Protein AF-A0A7R9MQ80-F1 (afdb_monomer_lite)

InterPro domains:
  IPR050672 F-box/SPRY and SOCS box protein families [PTHR12245] (8-78)

Secondary structure (DSSP, 8-state):
----------------SHHHHHHHHHHHSSPPPHHHHHHHHSPPPPHHHHHHTS--SSSS-TTEEE-SS-TT-EEE--

pLDDT: mean 76.71, std 21.73, range [38.53, 97.06]

Foldseek 3Di:
DDDDDDDDDDPPPPPPPVVVVVVVVVVVVPDDPPVVVVVVPDDDDDPVVLLVVADDQPPDDPQKHQDPVHNNDIDGHD

Structure (mmCIF, N/CA/C/O backbone):
data_AF-A0A7R9MQ80-F1
#
_entry.id   AF-A0A7R9MQ80-F1
#
loop_
_atom_site.group_PDB
_atom_site.id
_atom_site.type_symbol
_atom_site.label_atom_id
_atom_site.label_alt_id
_atom_site.label_comp_id
_atom_site.label_asym_id
_atom_site.label_entity_id
_atom_site.label_seq_id
_atom_site.pdbx_PDB_ins_code
_atom_site.Cartn_x
_atom_site.Cartn_y
_atom_site.Cartn_z
_atom_site.occupancy
_atom_site.B_iso_or_equiv
_atom_site.auth_seq_id
_atom_site.auth_comp_id
_atom_site.auth_asym_id
_atom_site.auth_atom_id
_atom_site.pdbx_PDB_model_num
ATOM 1 N N . MET A 1 1 ? -5.559 59.089 17.876 1.00 38.53 1 MET A N 1
ATOM 2 C CA . MET A 1 1 ? -6.361 59.284 16.649 1.00 38.53 1 MET A CA 1
ATOM 3 C C . MET A 1 1 ? -5.560 58.796 15.444 1.00 38.53 1 MET A C 1
ATOM 5 O O . MET A 1 1 ? -4.516 59.360 15.169 1.00 38.53 1 MET A O 1
ATOM 9 N N . GLY A 1 2 ? -6.034 57.725 14.792 1.00 43.34 2 GLY A N 1
ATOM 10 C CA . GLY A 1 2 ? -5.811 57.383 13.376 1.00 43.34 2 GLY A CA 1
ATOM 11 C C . GLY A 1 2 ? -4.417 56.954 12.890 1.00 43.34 2 GLY A C 1
ATOM 12 O O . GLY A 1 2 ? -3.731 57.755 12.269 1.00 43.34 2 GLY A O 1
ATOM 13 N N . GLN A 1 3 ? -4.065 55.666 13.004 1.00 49.31 3 GLN A N 1
ATOM 14 C CA . GLN A 1 3 ? -3.116 55.033 12.072 1.00 49.31 3 GLN A CA 1
ATOM 15 C C . GLN A 1 3 ? -3.889 54.520 10.848 1.00 49.31 3 GLN A C 1
ATOM 17 O O . GLN A 1 3 ? -4.758 53.658 10.965 1.00 49.31 3 GLN A O 1
ATOM 22 N N . LYS A 1 4 ? -3.604 55.083 9.669 1.00 44.75 4 LYS A N 1
ATOM 23 C CA . LYS A 1 4 ? -4.111 54.602 8.376 1.00 44.75 4 LYS A CA 1
ATOM 24 C C . LYS A 1 4 ? -3.243 53.428 7.920 1.00 44.75 4 LYS A C 1
ATOM 26 O O . LYS A 1 4 ? -2.102 53.634 7.524 1.00 44.75 4 LYS A O 1
ATOM 31 N N . VAL A 1 5 ? -3.790 52.215 7.935 1.00 45.03 5 VAL A N 1
ATOM 32 C CA . VAL A 1 5 ? -3.220 51.074 7.206 1.00 45.03 5 VAL A CA 1
ATOM 33 C C . VAL A 1 5 ? -3.788 51.087 5.785 1.00 45.03 5 VAL A C 1
ATOM 35 O O . VAL A 1 5 ? -4.978 50.859 5.576 1.00 45.03 5 VAL A O 1
ATOM 38 N N . SER A 1 6 ? -2.966 51.436 4.793 1.00 40.88 6 SER A N 1
ATOM 39 C CA . SER A 1 6 ? -3.360 51.341 3.386 1.00 40.88 6 SER A CA 1
ATOM 40 C C . SER A 1 6 ? -3.277 49.883 2.941 1.00 40.88 6 SER A C 1
ATOM 42 O O . SER A 1 6 ? -2.199 49.291 2.912 1.00 40.88 6 SER A O 1
ATOM 44 N N . SER A 1 7 ? -4.423 49.306 2.593 1.00 41.53 7 SER A N 1
ATOM 45 C CA . SER A 1 7 ? -4.523 47.978 1.994 1.00 41.53 7 SER A CA 1
ATOM 46 C C . SER A 1 7 ? -4.020 48.043 0.547 1.00 41.53 7 SER A C 1
ATOM 48 O O . SER A 1 7 ? -4.692 48.605 -0.314 1.00 41.53 7 SER A O 1
ATOM 50 N N . ILE A 1 8 ? -2.832 47.498 0.276 1.00 43.78 8 ILE A N 1
ATOM 51 C CA . ILE A 1 8 ? -2.360 47.246 -1.091 1.00 43.78 8 ILE A CA 1
ATOM 52 C C . ILE A 1 8 ? -2.744 45.804 -1.423 1.00 43.78 8 ILE A C 1
ATOM 54 O O . ILE A 1 8 ? -2.115 44.858 -0.954 1.00 43.78 8 ILE A O 1
ATOM 58 N N . LYS A 1 9 ? -3.813 45.629 -2.203 1.00 40.66 9 LYS A N 1
ATOM 59 C CA . LYS A 1 9 ? -4.130 44.351 -2.847 1.00 40.66 9 LYS A CA 1
ATOM 60 C C . LYS A 1 9 ? -3.464 44.339 -4.217 1.00 40.66 9 LYS A C 1
ATOM 62 O O . LYS A 1 9 ? -3.992 44.915 -5.163 1.00 40.66 9 LYS A O 1
ATOM 67 N N . SER A 1 10 ? -2.311 43.692 -4.317 1.00 46.62 10 SER A N 1
ATOM 68 C CA . SER A 1 10 ? -1.715 43.345 -5.608 1.00 46.62 10 SER A CA 1
ATOM 69 C C . SER A 1 10 ? -2.505 42.176 -6.209 1.00 46.62 10 SER A C 1
ATOM 71 O O . SER A 1 10 ? -2.641 41.150 -5.535 1.00 46.62 10 SER A O 1
ATOM 73 N N . PRO A 1 11 ? -3.037 42.268 -7.439 1.00 41.97 11 PRO A N 1
ATOM 74 C CA . PRO A 1 11 ? -3.582 41.097 -8.109 1.00 41.97 11 PRO A CA 1
ATOM 75 C C . PRO A 1 11 ? -2.423 40.152 -8.452 1.00 41.97 11 PRO A C 1
ATOM 77 O O . PRO A 1 11 ? -1.551 40.479 -9.255 1.00 41.97 11 PRO A O 1
ATOM 80 N N . ILE A 1 12 ? -2.395 38.979 -7.816 1.00 50.09 12 ILE A N 1
ATOM 81 C CA . ILE A 1 12 ? -1.527 37.868 -8.217 1.00 50.09 12 ILE A CA 1
ATOM 82 C C . ILE A 1 12 ? -2.070 37.370 -9.559 1.00 50.09 12 ILE A C 1
ATOM 84 O O . ILE A 1 12 ? -2.981 36.544 -9.593 1.00 50.09 12 ILE A O 1
ATOM 88 N N . SER A 1 13 ? -1.542 37.903 -10.664 1.00 51.12 13 SER A N 1
ATOM 89 C CA . SER A 1 13 ? -1.711 37.271 -11.970 1.00 51.12 13 SER A CA 1
ATOM 90 C C . SER A 1 13 ? -0.946 35.954 -11.933 1.00 51.12 13 SER A C 1
ATOM 92 O O . SER A 1 13 ? 0.284 35.920 -11.963 1.00 51.12 13 SER A O 1
ATOM 94 N N . ARG A 1 14 ? -1.683 34.861 -11.753 1.00 53.06 14 ARG A N 1
ATOM 95 C CA . ARG A 1 14 ? -1.154 33.501 -11.690 1.00 53.06 14 ARG A CA 1
ATOM 96 C C . ARG A 1 14 ? -1.168 32.895 -13.094 1.00 53.06 14 ARG A C 1
ATOM 98 O O . ARG A 1 14 ? -1.745 31.835 -13.302 1.00 53.06 14 ARG A O 1
ATOM 105 N N . ASP A 1 15 ? -0.514 33.550 -14.048 1.00 52.28 15 ASP A N 1
ATOM 106 C CA . ASP A 1 15 ? -0.190 32.925 -15.334 1.00 52.28 15 ASP A CA 1
ATOM 107 C C . ASP A 1 15 ? 1.019 31.999 -15.145 1.00 52.28 15 ASP A C 1
ATOM 109 O O . ASP A 1 15 ? 2.161 32.324 -15.454 1.00 52.28 15 ASP A O 1
ATOM 113 N N . ASN A 1 16 ? 0.758 30.829 -14.557 1.00 50.75 16 ASN A N 1
ATOM 114 C CA . ASN A 1 16 ? 1.720 29.736 -14.401 1.00 50.75 16 ASN A CA 1
ATOM 115 C C . ASN A 1 16 ? 1.188 28.444 -15.045 1.00 50.75 16 ASN A C 1
ATOM 117 O O . ASN A 1 16 ? 1.340 27.350 -14.510 1.00 50.75 16 ASN A O 1
ATOM 121 N N . SER A 1 17 ? 0.495 28.568 -16.173 1.00 51.41 17 SER A N 1
ATOM 122 C CA . SER A 1 17 ? 0.008 27.441 -16.979 1.00 51.41 17 SER A CA 1
ATOM 123 C C . SER A 1 17 ? 1.031 27.008 -18.038 1.00 51.41 17 SER A C 1
ATOM 125 O O . SER A 1 17 ? 1.107 25.829 -18.380 1.00 51.41 17 SER A O 1
ATOM 127 N N . SER A 1 18 ? 1.890 27.923 -18.500 1.00 54.00 18 SER A N 1
ATOM 128 C CA . SER A 1 18 ? 2.934 27.651 -19.502 1.00 54.00 18 SER A CA 1
ATOM 129 C C . SER A 1 18 ? 4.121 26.840 -18.960 1.00 54.00 18 SER A C 1
ATOM 131 O O . SER A 1 18 ? 4.724 26.068 -19.704 1.00 54.00 18 SER A O 1
ATOM 133 N N . SER A 1 19 ? 4.432 26.953 -17.664 1.00 51.91 19 SER A N 1
ATOM 134 C CA . SER A 1 19 ? 5.547 26.235 -17.022 1.00 51.91 19 SER A CA 1
ATOM 135 C C . SER A 1 19 ? 5.220 24.784 -16.648 1.00 51.91 19 SER A C 1
ATOM 137 O O . SER A 1 19 ? 6.126 23.973 -16.456 1.00 51.91 19 SER A O 1
ATOM 139 N N . ILE A 1 20 ? 3.931 24.441 -16.541 1.00 52.59 20 ILE A N 1
ATOM 140 C CA . ILE A 1 20 ? 3.480 23.063 -16.308 1.00 52.59 20 ILE A CA 1
ATOM 141 C C . ILE A 1 20 ? 3.576 22.274 -17.617 1.00 52.59 20 ILE A C 1
ATOM 143 O O . ILE A 1 20 ? 4.102 21.164 -17.626 1.00 52.59 20 ILE A O 1
ATOM 147 N N . ALA A 1 21 ? 3.150 22.872 -18.734 1.00 52.91 21 ALA A N 1
ATOM 148 C CA . ALA A 1 21 ? 3.192 22.233 -20.046 1.00 52.91 21 ALA A CA 1
ATOM 149 C C . ALA A 1 21 ? 4.626 21.896 -20.499 1.00 52.91 21 ALA A C 1
ATOM 151 O O . ALA A 1 21 ? 4.858 20.804 -21.019 1.00 52.91 21 ALA A O 1
ATOM 152 N N . SER A 1 22 ? 5.607 22.776 -20.254 1.00 53.09 22 SER A N 1
ATOM 153 C CA . SER A 1 22 ? 7.008 22.492 -20.603 1.00 53.09 22 SER A CA 1
ATOM 154 C C . SER A 1 22 ? 7.592 21.326 -19.797 1.00 53.09 22 SER A C 1
ATOM 156 O O . SER A 1 22 ? 8.232 20.459 -20.379 1.00 53.09 22 SER A O 1
ATOM 158 N N . ARG A 1 23 ? 7.281 21.221 -18.495 1.00 50.56 23 ARG A N 1
ATOM 159 C CA . ARG A 1 23 ? 7.736 20.105 -17.638 1.00 50.56 23 ARG A CA 1
ATOM 160 C C . ARG A 1 23 ? 7.186 18.747 -18.064 1.00 50.56 23 ARG A C 1
ATOM 162 O O . ARG A 1 23 ? 7.845 17.734 -17.862 1.00 50.56 23 ARG A O 1
ATOM 169 N N . THR A 1 24 ? 5.982 18.709 -18.634 1.00 53.22 24 THR A N 1
ATOM 170 C CA . THR A 1 24 ? 5.398 17.441 -19.096 1.00 53.22 24 THR A CA 1
ATOM 171 C C . THR A 1 24 ? 6.095 16.892 -20.336 1.00 53.22 24 THR A C 1
ATOM 173 O O . THR A 1 24 ? 6.160 15.678 -20.496 1.00 53.22 24 THR A O 1
ATOM 176 N N . LYS A 1 25 ? 6.658 17.761 -21.186 1.00 52.75 25 LYS A N 1
ATOM 177 C CA . LYS A 1 25 ? 7.274 17.361 -22.456 1.00 52.75 25 LYS A CA 1
ATOM 178 C C . LYS A 1 25 ? 8.604 16.626 -22.250 1.00 52.75 25 LYS A C 1
ATOM 180 O O . LYS A 1 25 ? 8.818 15.605 -22.889 1.00 52.75 25 LYS A O 1
ATOM 185 N N . ASP A 1 26 ? 9.412 17.063 -21.284 1.00 54.91 26 ASP A N 1
ATOM 186 C CA . ASP A 1 26 ? 10.665 16.387 -20.900 1.00 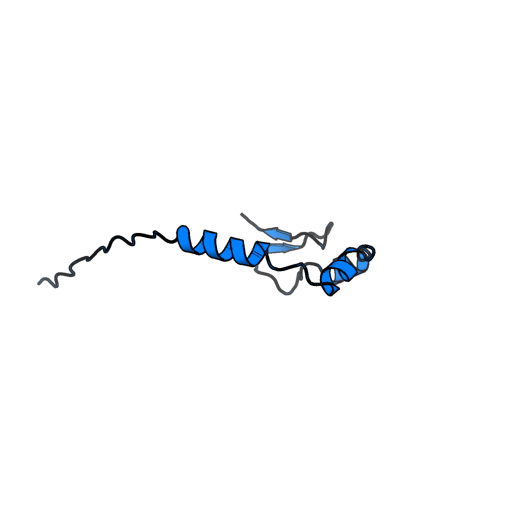54.91 26 ASP A CA 1
ATOM 187 C C . ASP A 1 26 ? 10.417 15.077 -20.118 1.00 54.91 26 ASP A C 1
ATOM 189 O O . ASP A 1 26 ? 11.223 14.146 -20.151 1.00 54.91 26 ASP A O 1
ATOM 193 N N . LEU A 1 27 ? 9.272 14.967 -19.430 1.00 56.31 27 LEU A N 1
ATOM 194 C CA . LEU A 1 27 ? 8.856 13.737 -18.745 1.00 56.31 27 LEU A CA 1
ATOM 195 C C . LEU A 1 27 ? 8.381 12.655 -19.729 1.00 56.31 27 LEU A C 1
ATOM 197 O O . LEU A 1 27 ? 8.561 11.469 -19.467 1.00 56.31 27 LEU A O 1
ATOM 201 N N . LEU A 1 28 ? 7.799 13.060 -20.861 1.00 55.72 28 LEU A N 1
ATOM 202 C CA . LEU A 1 28 ? 7.380 12.168 -21.948 1.00 55.72 28 LEU A CA 1
ATOM 203 C C . LEU A 1 28 ? 8.573 11.551 -22.701 1.00 55.72 28 LEU A C 1
ATOM 205 O O . LEU A 1 28 ? 8.443 10.438 -23.203 1.00 55.72 28 LEU A O 1
ATOM 209 N N . ASP A 1 29 ? 9.721 12.238 -22.731 1.00 56.78 29 ASP A N 1
ATOM 210 C CA . ASP A 1 29 ? 10.973 11.771 -23.358 1.00 56.78 29 ASP A CA 1
ATOM 211 C C . ASP A 1 29 ? 11.889 10.997 -22.388 1.00 56.78 29 ASP A C 1
ATOM 213 O O . ASP A 1 29 ? 12.931 10.456 -22.764 1.00 56.78 29 ASP A O 1
ATOM 217 N N . SER A 1 30 ? 11.500 10.911 -21.114 1.00 65.12 30 SER A N 1
ATOM 218 C CA . SER A 1 30 ? 12.189 10.085 -20.127 1.00 65.12 30 SER A CA 1
ATOM 219 C C . SER A 1 30 ? 11.821 8.623 -20.369 1.00 65.12 30 SER A C 1
ATOM 221 O O . SER A 1 30 ? 10.840 8.117 -19.819 1.00 65.12 30 SER A O 1
ATOM 223 N N . ALA A 1 31 ? 12.599 7.942 -21.216 1.00 77.81 31 ALA A N 1
ATOM 224 C CA . ALA A 1 31 ? 12.491 6.501 -21.402 1.00 77.81 31 ALA A CA 1
ATOM 225 C C . ALA A 1 31 ? 12.420 5.813 -20.031 1.00 77.81 31 ALA A C 1
ATOM 227 O O . ALA A 1 31 ? 13.218 6.094 -19.128 1.00 77.81 31 ALA A O 1
ATOM 228 N N . ARG A 1 32 ? 11.423 4.942 -19.862 1.00 81.62 32 ARG A N 1
ATOM 229 C CA . ARG A 1 32 ? 11.204 4.237 -18.604 1.00 81.62 32 ARG A CA 1
ATOM 230 C C . ARG A 1 32 ? 12.491 3.487 -18.221 1.00 81.62 32 ARG A C 1
ATOM 232 O O . ARG A 1 32 ? 13.068 2.810 -19.069 1.00 81.62 32 ARG A O 1
ATOM 239 N N . PRO A 1 33 ? 12.987 3.614 -16.977 1.00 91.38 33 PRO A N 1
ATOM 240 C CA . PRO A 1 33 ? 14.214 2.936 -16.586 1.00 91.38 33 PRO A CA 1
ATOM 241 C C . PRO A 1 33 ? 14.071 1.416 -16.715 1.00 91.38 33 PRO A C 1
ATOM 243 O O . PRO A 1 33 ? 13.128 0.850 -16.170 1.00 91.38 33 PRO A O 1
ATOM 246 N N . ALA A 1 34 ? 15.060 0.744 -17.312 1.00 90.19 34 ALA A N 1
ATOM 247 C CA . ALA A 1 34 ? 15.021 -0.708 -17.537 1.00 90.19 34 ALA A CA 1
ATOM 248 C C . ALA A 1 34 ? 14.781 -1.537 -16.256 1.00 90.19 34 ALA A C 1
ATOM 250 O O . ALA A 1 34 ? 14.187 -2.610 -16.293 1.00 90.19 34 ALA A O 1
ATOM 251 N N . ARG A 1 35 ? 15.213 -1.032 -15.090 1.00 94.44 35 ARG A N 1
ATOM 252 C CA . ARG A 1 35 ? 14.950 -1.673 -13.789 1.00 94.44 35 ARG A CA 1
ATOM 253 C C . ARG A 1 35 ? 13.476 -1.641 -13.387 1.00 94.44 35 ARG A C 1
ATOM 255 O O . ARG A 1 35 ? 13.042 -2.535 -12.671 1.00 94.44 35 ARG A O 1
ATOM 262 N N . LEU A 1 36 ? 12.743 -0.604 -13.789 1.00 93.50 36 LEU A N 1
ATOM 263 C CA . LEU A 1 36 ? 11.309 -0.507 -13.541 1.00 93.50 36 LEU A CA 1
ATOM 264 C C . LEU A 1 36 ? 10.549 -1.479 -14.446 1.00 93.50 36 LEU A C 1
ATOM 266 O O . LEU A 1 36 ? 9.639 -2.134 -13.960 1.00 93.50 36 LEU A O 1
ATOM 270 N N . ASP A 1 37 ? 10.961 -1.628 -15.708 1.00 91.62 37 ASP A N 1
ATOM 271 C CA . ASP A 1 37 ? 10.361 -2.614 -16.619 1.00 91.62 37 ASP A CA 1
ATOM 272 C C . ASP A 1 37 ? 10.521 -4.037 -16.092 1.00 91.62 37 ASP A C 1
ATOM 274 O O . ASP A 1 37 ? 9.529 -4.730 -15.887 1.00 91.62 37 ASP A O 1
ATOM 278 N N . LEU A 1 38 ? 11.746 -4.418 -15.717 1.00 94.56 38 LEU A N 1
ATOM 279 C CA . LEU A 1 38 ? 11.998 -5.722 -15.106 1.00 94.56 38 LEU A CA 1
ATOM 280 C C . LEU A 1 38 ? 11.146 -5.953 -13.846 1.00 94.56 38 LEU A C 1
ATOM 282 O O . LEU A 1 38 ? 10.698 -7.068 -13.605 1.00 94.56 38 LEU A O 1
ATOM 286 N N . LEU A 1 39 ? 10.930 -4.915 -13.029 1.00 95.19 39 LEU A N 1
ATOM 287 C CA . LEU A 1 39 ? 10.125 -5.020 -11.812 1.00 95.19 39 LEU A CA 1
ATOM 288 C C . LEU A 1 39 ? 8.636 -5.224 -12.109 1.00 95.19 39 LEU A C 1
ATOM 290 O O . LEU A 1 39 ? 7.983 -5.987 -11.405 1.00 95.19 39 LEU A O 1
ATOM 294 N N . LEU A 1 40 ? 8.108 -4.549 -13.128 1.00 94.50 40 LEU A N 1
ATOM 295 C CA . LEU A 1 40 ? 6.703 -4.657 -13.519 1.00 94.50 40 LEU A CA 1
ATOM 296 C C . LEU A 1 40 ? 6.396 -5.960 -14.274 1.00 94.50 40 LEU A C 1
ATOM 298 O O . LEU A 1 40 ? 5.248 -6.396 -14.254 1.00 94.50 40 LEU A O 1
ATOM 302 N N . ASP A 1 41 ? 7.406 -6.589 -14.880 1.00 95.38 41 ASP A N 1
ATOM 303 C CA . ASP A 1 41 ? 7.291 -7.909 -15.516 1.00 95.38 41 ASP A CA 1
ATOM 304 C C . ASP A 1 41 ? 7.270 -9.070 -14.502 1.00 95.38 41 ASP A C 1
ATOM 306 O O . ASP A 1 41 ? 6.846 -10.182 -14.827 1.00 95.38 41 ASP A O 1
ATOM 310 N N . MET A 1 42 ? 7.728 -8.845 -13.264 1.00 95.50 42 MET A N 1
ATOM 311 C CA . MET A 1 42 ? 7.644 -9.850 -12.204 1.00 95.50 42 MET A CA 1
ATOM 312 C C . MET A 1 42 ? 6.189 -10.067 -11.756 1.00 95.50 42 MET A C 1
ATOM 314 O O . MET A 1 42 ? 5.382 -9.135 -11.776 1.00 95.50 42 MET A O 1
ATOM 318 N N . PRO A 1 43 ? 5.830 -11.280 -11.291 1.00 96.38 43 PRO A N 1
ATOM 319 C CA . PRO A 1 43 ? 4.510 -11.514 -10.721 1.00 96.38 43 PRO A CA 1
ATOM 320 C C . PRO A 1 43 ? 4.255 -10.580 -9.533 1.00 96.38 43 PRO A C 1
ATOM 322 O O . PRO A 1 43 ? 5.159 -1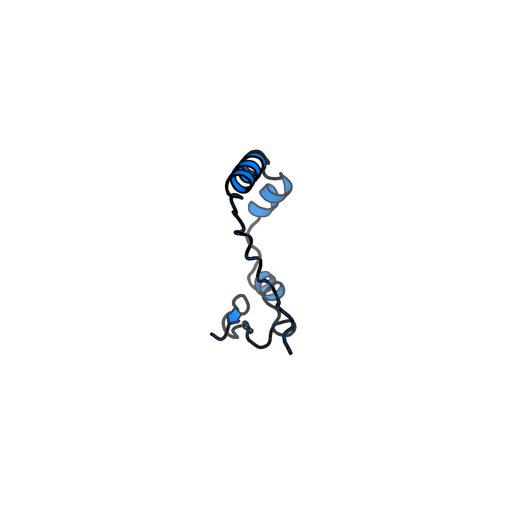0.278 -8.750 1.00 96.38 43 PRO A O 1
ATOM 325 N N . ALA A 1 44 ? 3.000 -10.152 -9.387 1.00 94.94 44 ALA A N 1
ATOM 326 C CA . ALA A 1 44 ? 2.591 -9.301 -8.278 1.00 94.94 44 ALA A CA 1
ATOM 327 C C . ALA A 1 44 ? 2.928 -9.948 -6.925 1.00 94.94 44 ALA A C 1
ATOM 329 O O . ALA A 1 44 ? 2.857 -11.170 -6.761 1.00 94.94 44 ALA A O 1
ATOM 330 N N . ALA A 1 45 ? 3.270 -9.112 -5.944 1.00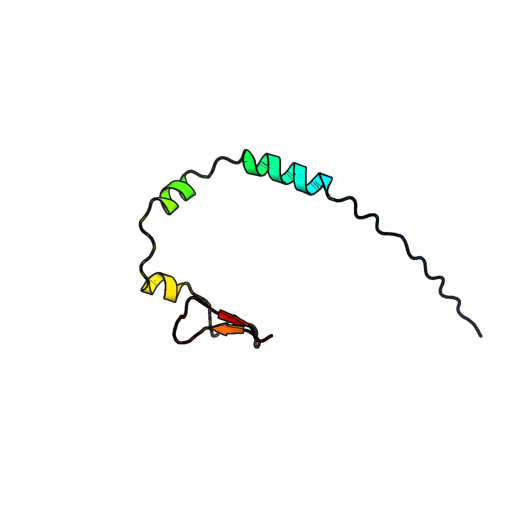 96.38 45 ALA A N 1
ATOM 331 C CA . ALA A 1 45 ? 3.601 -9.576 -4.605 1.00 96.38 45 ALA A CA 1
ATOM 332 C C . ALA A 1 45 ? 2.427 -10.364 -3.988 1.00 96.38 45 ALA A C 1
ATOM 334 O O . ALA A 1 45 ? 1.268 -9.993 -4.197 1.00 96.38 45 ALA A O 1
ATOM 335 N N . PRO A 1 46 ? 2.690 -11.420 -3.202 1.00 97.06 46 PRO A N 1
ATOM 336 C CA . PRO A 1 46 ? 1.634 -12.169 -2.534 1.00 97.06 46 PRO A CA 1
ATOM 337 C C . PRO A 1 46 ? 0.917 -11.294 -1.500 1.00 97.06 46 PRO A C 1
ATOM 339 O O . PRO A 1 46 ? 1.503 -10.360 -0.949 1.00 97.06 46 PRO A O 1
ATOM 342 N N . HIS A 1 47 ? -0.339 -11.627 -1.198 1.00 94.94 47 HIS A N 1
ATOM 343 C CA . HIS A 1 47 ? -1.190 -10.838 -0.301 1.00 94.94 47 HIS A CA 1
ATOM 344 C C . HIS A 1 47 ? -0.527 -10.547 1.056 1.00 94.94 47 HIS A C 1
ATOM 346 O O . HIS A 1 47 ? -0.521 -9.408 1.499 1.00 94.94 47 HIS A O 1
ATOM 352 N N . GLU A 1 48 ? 0.127 -11.529 1.680 1.00 96.38 48 GLU A N 1
ATOM 353 C CA . GLU A 1 48 ? 0.842 -11.334 2.954 1.00 96.38 48 GLU A CA 1
ATOM 354 C C . GLU A 1 48 ? 1.907 -10.224 2.877 1.00 96.38 48 GLU A C 1
ATOM 356 O O . GLU A 1 48 ? 2.044 -9.411 3.790 1.00 96.38 48 GLU A O 1
ATOM 361 N N . THR A 1 49 ? 2.629 -10.142 1.754 1.00 97.00 49 THR A N 1
ATOM 362 C CA . THR A 1 49 ? 3.617 -9.080 1.517 1.00 97.00 49 THR A CA 1
ATOM 363 C C . THR A 1 49 ? 2.929 -7.733 1.309 1.00 97.00 49 THR A C 1
ATOM 365 O O . THR A 1 49 ? 3.403 -6.726 1.828 1.00 97.00 49 THR A O 1
ATOM 368 N N . GLN A 1 50 ? 1.794 -7.707 0.607 1.00 96.38 50 GLN A N 1
ATOM 369 C CA . GLN A 1 50 ? 1.000 -6.487 0.438 1.00 96.38 50 GLN A CA 1
ATOM 370 C C . GLN A 1 50 ? 0.499 -5.952 1.786 1.00 96.38 50 GLN A C 1
ATOM 372 O O . GLN A 1 50 ? 0.636 -4.763 2.042 1.00 96.38 50 GLN A O 1
ATOM 377 N N . VAL A 1 51 ? 0.010 -6.823 2.677 1.00 94.94 51 VAL A N 1
ATOM 378 C CA . VAL A 1 51 ? -0.431 -6.447 4.032 1.00 94.94 51 VAL A CA 1
ATOM 379 C C . VAL A 1 51 ? 0.735 -5.936 4.874 1.00 94.94 51 VAL A C 1
ATOM 381 O O . VAL A 1 51 ? 0.620 -4.896 5.516 1.00 94.94 51 VAL A O 1
ATOM 384 N N . LYS A 1 52 ? 1.888 -6.616 4.833 1.00 96.00 52 LYS A N 1
ATOM 385 C CA . LYS A 1 52 ? 3.101 -6.182 5.542 1.00 96.00 52 LYS A CA 1
ATOM 386 C C . LYS A 1 52 ? 3.567 -4.784 5.117 1.00 96.00 52 LYS A C 1
ATOM 388 O O . LYS A 1 52 ? 4.116 -4.050 5.933 1.00 96.00 52 LYS A O 1
ATOM 393 N N . HIS A 1 53 ? 3.377 -4.438 3.846 1.00 96.25 53 HIS A N 1
ATOM 394 C CA . HIS A 1 53 ? 3.713 -3.130 3.280 1.00 96.25 53 HIS A CA 1
ATOM 395 C C . HIS A 1 53 ? 2.491 -2.202 3.137 1.00 96.25 53 HIS A C 1
ATOM 397 O O . HIS A 1 53 ? 2.572 -1.196 2.432 1.00 96.25 53 HIS A O 1
ATOM 403 N N . GLY A 1 54 ? 1.372 -2.543 3.784 1.00 93.75 54 GLY A N 1
ATOM 404 C CA . GLY A 1 54 ? 0.135 -1.771 3.787 1.00 93.75 54 GLY A CA 1
ATOM 405 C C . GLY A 1 54 ? 0.196 -0.549 4.704 1.00 93.75 54 GLY A C 1
ATOM 406 O O . GLY A 1 54 ? 1.258 -0.134 5.171 1.00 93.75 54 GLY A O 1
ATOM 407 N N . TRP A 1 55 ? -0.964 0.053 4.964 1.00 96.06 55 TRP A N 1
ATOM 408 C CA . TRP A 1 55 ? -1.045 1.241 5.814 1.00 96.06 55 TRP A CA 1
ATOM 409 C C . TRP A 1 55 ? -0.741 0.908 7.275 1.00 96.06 55 TRP A C 1
ATOM 411 O O . TRP A 1 55 ? -1.260 -0.059 7.829 1.00 96.06 55 TRP A O 1
ATOM 421 N N . SER A 1 56 ? 0.056 1.757 7.924 1.00 93.06 56 SER A N 1
ATOM 422 C CA . SER A 1 56 ? 0.348 1.624 9.350 1.00 93.06 56 SER A CA 1
ATOM 423 C C . SER A 1 56 ? -0.819 2.140 10.196 1.00 93.06 56 SER A C 1
ATOM 425 O O . SER A 1 56 ? -1.214 3.302 10.098 1.00 93.06 56 SER A O 1
ATOM 427 N N . ALA A 1 57 ? -1.382 1.279 11.048 1.00 90.19 57 ALA A N 1
ATOM 428 C CA . ALA A 1 57 ? -2.432 1.669 11.991 1.00 90.19 57 ALA A CA 1
ATOM 42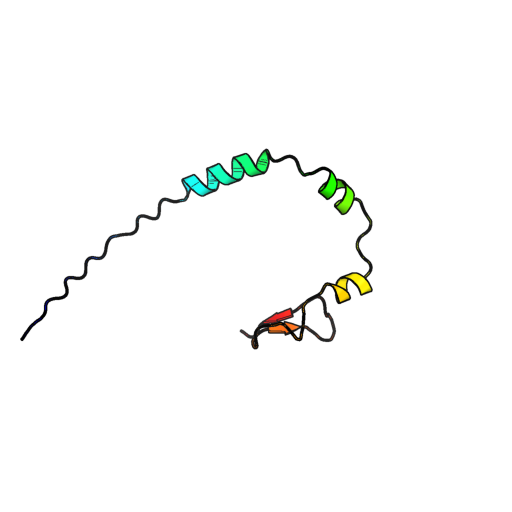9 C C . ALA A 1 57 ? -1.890 2.460 13.198 1.00 90.19 57 ALA A C 1
ATOM 431 O O . ALA A 1 57 ? -2.656 3.175 13.849 1.00 90.19 57 ALA A O 1
ATOM 432 N N . GLU A 1 58 ? -0.593 2.321 13.480 1.00 92.38 58 GLU A N 1
ATOM 433 C CA . GLU A 1 58 ? 0.135 2.977 14.573 1.00 92.38 58 GLU A CA 1
ATOM 434 C C . GLU A 1 58 ? 0.725 4.332 14.157 1.00 92.38 58 GLU A C 1
ATOM 436 O O . GLU A 1 58 ? 0.743 5.259 14.965 1.00 92.38 58 GLU A O 1
ATOM 441 N N . ASP A 1 59 ? 1.127 4.481 12.891 1.00 95.88 59 ASP A N 1
ATOM 442 C CA . ASP A 1 59 ? 1.676 5.720 12.332 1.00 95.88 59 ASP A CA 1
ATOM 443 C C . ASP A 1 59 ? 0.676 6.374 11.368 1.00 95.88 59 ASP A C 1
ATOM 445 O O . ASP A 1 59 ? 0.779 6.282 10.142 1.00 95.88 59 ASP A O 1
ATOM 449 N N . ARG A 1 60 ? -0.364 6.996 11.939 1.00 93.19 60 ARG A N 1
ATOM 450 C CA . ARG A 1 60 ? -1.440 7.650 11.180 1.00 93.19 60 ARG A CA 1
ATOM 451 C C . ARG A 1 60 ? -1.984 8.893 11.872 1.00 93.19 60 ARG A C 1
ATOM 453 O O . ARG A 1 60 ? -1.964 9.020 13.094 1.00 93.19 60 ARG A O 1
ATOM 460 N N . SER A 1 61 ? -2.577 9.792 11.083 1.00 94.19 61 SER A N 1
ATOM 461 C CA . SER A 1 61 ? -3.378 10.889 11.641 1.00 94.19 61 SER A CA 1
ATOM 462 C C . SER A 1 61 ? -4.613 10.340 12.366 1.00 94.19 61 SER A C 1
ATOM 464 O O . SER A 1 61 ? -5.199 9.351 11.922 1.00 94.19 61 SER A O 1
ATOM 466 N N . LEU A 1 62 ? -5.074 11.030 13.413 1.00 92.56 62 LEU A N 1
ATOM 467 C CA . LEU A 1 62 ? -6.230 10.600 14.215 1.00 92.56 62 LEU A CA 1
ATOM 468 C C . LEU A 1 62 ? -7.528 10.450 13.402 1.00 92.56 62 LEU A C 1
ATOM 470 O O . LEU A 1 62 ? -8.383 9.650 13.764 1.00 92.56 62 LEU A O 1
ATOM 474 N N . ASN A 1 63 ? -7.656 11.178 12.288 1.00 94.38 63 ASN A N 1
ATOM 475 C CA . ASN A 1 63 ? -8.858 11.179 11.448 1.00 94.38 63 ASN A CA 1
ATOM 476 C C . ASN A 1 63 ? -8.851 10.103 10.353 1.00 94.38 63 ASN A C 1
ATOM 478 O O 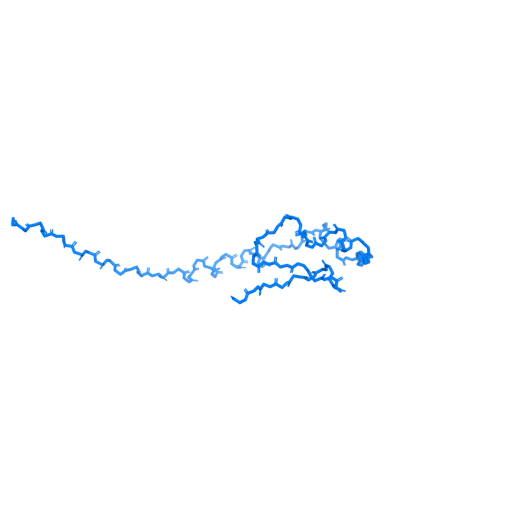. ASN A 1 63 ? -9.783 10.043 9.555 1.00 94.38 63 ASN A O 1
ATOM 482 N N . ILE A 1 64 ? -7.798 9.294 10.271 1.00 94.56 64 ILE A N 1
ATOM 483 C CA . ILE A 1 64 ? -7.682 8.181 9.328 1.00 94.56 64 ILE A CA 1
ATOM 484 C C . ILE A 1 64 ? -7.652 6.899 10.137 1.00 94.56 64 ILE A C 1
ATOM 486 O O . ILE A 1 64 ? -6.953 6.875 1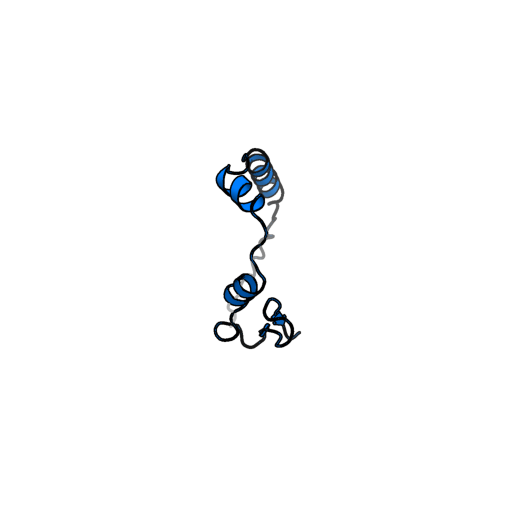1.135 1.00 94.56 64 ILE A O 1
ATOM 490 N N . PHE A 1 65 ? -8.326 5.837 9.716 1.00 93.62 65 PHE A N 1
ATOM 491 C CA . PHE A 1 65 ? -8.152 4.496 10.277 1.00 93.62 65 PHE A CA 1
ATOM 492 C C . PHE A 1 65 ? -7.988 3.468 9.160 1.00 93.62 65 PHE A C 1
ATOM 494 O O . PHE A 1 65 ? -8.542 3.630 8.075 1.00 93.62 65 PHE A O 1
ATOM 501 N N . VAL A 1 66 ? -7.203 2.426 9.420 1.00 93.31 66 VAL A N 1
ATOM 502 C CA . VAL A 1 66 ? -7.068 1.271 8.523 1.00 93.31 66 VAL A CA 1
ATOM 503 C C . VAL A 1 66 ? -8.257 0.345 8.766 1.00 93.31 66 VAL A C 1
ATOM 505 O O . VAL A 1 66 ? -8.693 0.214 9.908 1.00 93.31 66 VAL A O 1
ATOM 508 N N . LYS A 1 67 ? -8.826 -0.236 7.709 1.00 91.81 67 LYS A N 1
ATOM 509 C CA . LYS A 1 67 ? -9.961 -1.154 7.844 1.00 91.81 67 LYS A CA 1
ATOM 510 C C . LYS A 1 67 ? -9.497 -2.518 8.366 1.00 91.81 67 LYS A C 1
ATOM 512 O O . LYS A 1 67 ? -8.479 -3.029 7.909 1.00 91.81 67 LYS A O 1
ATOM 517 N N . ASP A 1 68 ? -10.268 -3.123 9.269 1.00 88.19 68 ASP A N 1
ATOM 518 C CA . ASP A 1 68 ? -9.936 -4.438 9.841 1.00 88.19 68 ASP A CA 1
ATOM 519 C C . ASP A 1 68 ? -10.138 -5.589 8.837 1.00 88.19 68 ASP A C 1
ATOM 521 O O . ASP A 1 68 ? -9.435 -6.596 8.892 1.00 88.19 68 ASP A O 1
ATOM 525 N N . ASP A 1 69 ? -11.089 -5.442 7.910 1.00 91.25 69 ASP A N 1
ATOM 526 C CA . ASP A 1 69 ? -11.400 -6.411 6.852 1.00 91.25 69 ASP A CA 1
ATOM 527 C C . ASP A 1 69 ? -10.502 -6.267 5.612 1.00 91.25 69 ASP A C 1
ATOM 529 O O . ASP A 1 69 ? -10.325 -7.227 4.863 1.00 91.25 69 ASP A O 1
ATOM 533 N N . ASP A 1 70 ? -9.912 -5.086 5.416 1.00 92.94 70 ASP A N 1
ATOM 534 C CA . ASP A 1 70 ? -8.995 -4.782 4.318 1.00 92.94 70 ASP A CA 1
ATOM 535 C C . ASP A 1 70 ? -7.829 -3.901 4.805 1.00 92.94 70 ASP A C 1
ATOM 537 O O . ASP A 1 70 ? -7.881 -2.668 4.700 1.00 92.94 70 ASP A O 1
ATOM 541 N N . PRO A 1 71 ? -6.737 -4.516 5.294 1.00 92.12 71 PRO A N 1
ATOM 542 C CA . PRO A 1 71 ? -5.593 -3.785 5.836 1.00 92.12 71 PRO A CA 1
ATOM 543 C C . PRO A 1 71 ? -4.809 -2.987 4.777 1.00 92.12 71 PRO A C 1
ATOM 545 O O . PRO A 1 71 ? -3.905 -2.222 5.117 1.00 92.12 71 PRO A O 1
ATOM 548 N N . THR A 1 72 ? -5.143 -3.124 3.488 1.00 94.25 72 THR A N 1
ATOM 549 C CA . THR A 1 72 ? -4.539 -2.331 2.404 1.00 94.25 72 THR A CA 1
ATOM 550 C C . THR A 1 72 ? -5.299 -1.036 2.107 1.00 94.25 72 THR A C 1
ATOM 552 O O . THR A 1 72 ? -4.812 -0.190 1.352 1.00 94.25 72 THR A O 1
ATOM 555 N N . THR A 1 73 ? -6.435 -0.815 2.774 1.00 95.56 73 THR A N 1
ATOM 556 C CA . THR A 1 73 ? -7.277 0.369 2.602 1.00 95.56 73 THR A CA 1
ATOM 557 C C . THR A 1 73 ? -7.450 1.124 3.916 1.00 95.56 73 THR A C 1
ATOM 559 O O . THR A 1 73 ? -7.788 0.556 4.954 1.00 95.56 73 THR A O 1
ATOM 562 N N . PHE A 1 74 ? -7.310 2.449 3.864 1.00 95.75 74 PHE A N 1
ATOM 563 C CA . PHE A 1 74 ? -7.727 3.323 4.956 1.00 95.75 74 PHE A CA 1
ATOM 564 C C . PHE A 1 74 ? -9.042 4.039 4.640 1.00 95.75 74 PHE A C 1
ATOM 566 O O . PHE A 1 74 ? -9.408 4.259 3.484 1.00 95.75 74 PHE A O 1
ATOM 573 N N . HIS A 1 75 ? -9.745 4.448 5.688 1.00 96.06 75 HIS A N 1
ATOM 574 C CA . HIS A 1 75 ? -10.870 5.365 5.626 1.00 96.06 75 HIS A CA 1
ATOM 575 C C . HIS A 1 75 ? -10.516 6.652 6.367 1.00 96.06 75 HIS A C 1
ATOM 577 O O . HIS A 1 75 ? -9.839 6.625 7.393 1.00 96.06 75 HIS A O 1
ATOM 583 N N . ARG A 1 76 ? -10.975 7.789 5.845 1.00 96.31 76 ARG A N 1
ATOM 584 C CA . ARG A 1 76 ? -10.814 9.091 6.490 1.00 96.31 76 ARG A CA 1
ATOM 585 C C . ARG A 1 76 ? -12.180 9.598 6.919 1.00 96.31 76 ARG A C 1
ATOM 587 O O . ARG A 1 76 ? -13.085 9.662 6.091 1.00 96.31 76 ARG A O 1
ATOM 594 N N . HIS A 1 77 ? -12.299 9.999 8.180 1.00 92.56 77 HIS A N 1
ATOM 595 C CA . HIS A 1 77 ? -13.493 10.682 8.658 1.00 92.56 77 HIS A CA 1
ATOM 596 C C . HIS A 1 77 ? -13.739 11.969 7.844 1.00 92.56 77 HIS A C 1
ATOM 598 O O . HIS A 1 77 ? -12.761 12.629 7.466 1.00 92.56 77 HIS A O 1
ATOM 604 N N . PRO A 1 78 ? -15.007 12.291 7.528 1.00 91.81 78 PRO A N 1
ATOM 605 C CA . PRO A 1 78 ? -15.367 13.450 6.712 1.00 91.81 78 PRO A CA 1
ATOM 606 C C . PRO A 1 78 ? -14.828 14.760 7.304 1.00 91.81 78 PRO A C 1
ATOM 608 O O . PRO A 1 78 ? -15.013 14.986 8.520 1.00 91.81 78 PRO A O 1
#

Radius of gyration: 24.2 Å; chains: 1; bounding box: 30×72×40 Å

Sequence (78 aa):
MGQKVSSIKSPISRDNSSSIASRTKDLLDSARPARLDLLLDMPAAPHETQVKHGWSAEDRSLNIFVKDDDPTTFHRHP

Organism: NCBI:txid334625